Protein AF-0000000071909491 (afdb_homodimer)

Nearest PDB structures (foldseek):
  5bum-assembly1_B  TM=9.572E-01  e=2.271E-05  Equisetum arvense
  4pxv-assembly2_B  TM=9.514E-01  e=1.951E-05  Pteris ryukyuensis
  4pxv-assembly3_C  TM=9.659E-01  e=6.577E-05  Pteris ryukyuensis
  5k2l-assembly1_A  TM=9.509E-01  e=3.497E-04  Volvox carteri f. nagariensis
  4b8v-assembly1_A  TM=7.492E-01  e=2.006E-03  Fulvia fulva

Solvent-accessible surface area (backbone atoms only — not comparable to full-atom values): 10722 Å² total; per-residue (Å²): 136,84,80,77,76,77,78,76,78,77,77,77,77,76,78,76,78,75,72,74,68,73,70,69,66,69,75,76,51,55,78,38,72,78,34,78,44,62,40,52,83,93,59,43,58,58,56,52,19,50,74,70,72,38,50,58,68,58,36,46,69,45,31,42,83,65,55,67,90,69,65,51,53,39,38,50,42,35,81,35,62,44,68,97,135,84,81,76,74,77,78,76,80,78,76,76,77,76,78,75,77,75,73,72,69,74,70,68,68,68,74,74,50,56,78,38,72,78,34,76,43,63,39,52,83,93,59,44,58,60,56,53,19,49,75,70,72,38,50,57,70,58,36,46,70,47,29,41,81,66,55,65,91,69,66,51,54,40,38,50,43,36,80,34,61,44,68,95

pLDDT: mean 83.24, std 18.68, range [44.44, 98.81]

Organism: Sorghum bicolor (NCBI:txid4558)

Secondary structure (DSSP, 8-state):
------------------------------EEEEEEEEPPTT--HHHHHHHTT--HHHHHHHSTT--GGG--TT-EEEEEEEE-/------------------------------EEEEEEEEPPTT--HHHHHHHTT--HHHHHHHSTT--GGG--TT-EEEEEEEE-

Sequence (168 aa):
MANRGTAALVIACLLVAVTLADAAVPPVSPLVCNKVYGVQERETCFAVAQAAGLTLKQFLSFNPNINCQKVFIGQWVCLDAAHAMANRGTAALVIACLLVAVTLADAAVPPVSPLVCNKVYGVQERETCFAVAQAAGLTLKQFLSFNPNINCQKVFIGQWVCLDAAHA

Structure (mmCIF, N/CA/C/O backbone):
data_AF-0000000071909491-model_v1
#
loop_
_entity.id
_entity.type
_entity.pdbx_description
1 polymer 'LysM domain-containing protein'
#
loop_
_atom_site.group_PDB
_atom_site.id
_atom_site.type_symbol
_atom_site.label_atom_id
_atom_site.label_a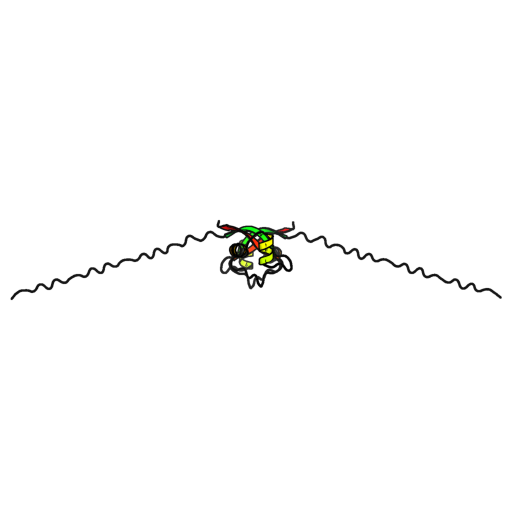lt_id
_atom_site.label_comp_id
_atom_site.label_asym_id
_atom_site.label_entity_id
_atom_site.label_seq_id
_atom_site.pdbx_PDB_ins_code
_atom_site.Cartn_x
_atom_site.Cartn_y
_atom_site.Cartn_z
_atom_site.occupancy
_atom_site.B_iso_or_equiv
_atom_site.auth_seq_id
_atom_site.auth_comp_id
_atom_site.auth_asym_id
_atom_site.auth_atom_id
_atom_site.pdbx_PDB_model_num
ATOM 1 N N . MET A 1 1 ? 19.094 -86.938 -25.016 1 44.66 1 MET A N 1
ATOM 2 C CA . MET A 1 1 ? 19.609 -85.812 -24.234 1 44.66 1 MET A CA 1
ATOM 3 C C . MET A 1 1 ? 19.016 -84.5 -24.719 1 44.66 1 MET A C 1
ATOM 5 O O . MET A 1 1 ? 19.422 -84 -25.781 1 44.66 1 MET A O 1
ATOM 9 N N . ALA A 1 2 ? 17.641 -84.312 -24.516 1 53.59 2 ALA A N 1
ATOM 10 C CA . ALA A 1 2 ? 16.844 -83.125 -24.906 1 53.59 2 ALA A CA 1
ATOM 11 C C . ALA A 1 2 ? 17.375 -81.875 -24.281 1 53.59 2 ALA A C 1
ATOM 13 O O . ALA A 1 2 ? 17.578 -81.75 -23.062 1 53.59 2 ALA A O 1
ATOM 14 N N . ASN A 1 3 ? 18.203 -81.062 -25.031 1 52.53 3 ASN A N 1
ATOM 15 C CA . ASN A 1 3 ? 18.719 -79.75 -24.719 1 52.53 3 ASN A CA 1
ATOM 16 C C . ASN A 1 3 ? 17.609 -78.812 -24.375 1 52.53 3 ASN A C 1
ATOM 18 O O . ASN A 1 3 ? 16.734 -78.5 -25.219 1 52.53 3 ASN A O 1
ATOM 22 N N . ARG A 1 4 ? 16.953 -78.812 -23.141 1 59.5 4 ARG A N 1
ATOM 23 C CA . ARG A 1 4 ? 16.062 -77.812 -22.609 1 59.5 4 ARG A CA 1
ATOM 24 C C . ARG A 1 4 ? 16.672 -76.375 -22.734 1 59.5 4 ARG A C 1
ATOM 26 O O . ARG A 1 4 ? 17.688 -76.125 -22.125 1 59.5 4 ARG A O 1
ATOM 33 N N . GLY A 1 5 ? 16.719 -75.875 -23.969 1 51.84 5 GLY A N 1
ATOM 34 C CA . GLY A 1 5 ? 17.109 -74.438 -24.141 1 51.84 5 GLY A CA 1
ATOM 35 C C . GLY A 1 5 ? 16.391 -73.5 -23.188 1 51.84 5 GLY A C 1
ATOM 36 O O . GLY A 1 5 ? 15.164 -73.625 -23.047 1 51.84 5 GLY A O 1
ATOM 37 N N . THR A 1 6 ? 16.938 -73.188 -22.031 1 59.94 6 THR A N 1
ATOM 38 C CA . THR A 1 6 ? 16.484 -72.188 -21.094 1 59.94 6 THR A CA 1
ATOM 39 C C . THR A 1 6 ? 16.219 -70.875 -21.797 1 59.94 6 THR A C 1
ATOM 41 O O . THR A 1 6 ? 17.141 -70.25 -22.359 1 59.94 6 THR A O 1
ATOM 44 N N . ALA A 1 7 ? 15 -70.625 -22.375 1 60.81 7 ALA A N 1
ATOM 45 C CA . ALA A 1 7 ? 14.578 -69.312 -22.906 1 60.81 7 ALA A CA 1
ATOM 46 C C . ALA A 1 7 ? 14.68 -68.25 -21.828 1 60.81 7 ALA A C 1
ATOM 48 O O . ALA A 1 7 ? 14.125 -68.375 -20.734 1 60.81 7 ALA A O 1
ATOM 49 N N . ALA A 1 8 ? 15.852 -67.688 -21.672 1 61.03 8 ALA A N 1
ATOM 50 C CA . ALA A 1 8 ? 16.031 -66.5 -20.844 1 61.03 8 ALA A CA 1
ATOM 51 C C . ALA A 1 8 ? 15.008 -65.438 -21.203 1 61.03 8 ALA A C 1
ATOM 53 O O . ALA A 1 8 ? 14.945 -64.938 -22.344 1 61.03 8 ALA A O 1
ATOM 54 N N . LEU A 1 9 ? 13.812 -65.438 -20.609 1 58.62 9 LEU A N 1
ATOM 55 C CA . LEU A 1 9 ? 12.844 -64.375 -20.766 1 58.62 9 LEU A CA 1
ATOM 56 C C . LEU A 1 9 ? 13.461 -63 -20.375 1 58.62 9 LEU A C 1
ATOM 58 O O . LEU A 1 9 ? 13.891 -62.844 -19.219 1 58.62 9 LEU A O 1
ATOM 62 N N . VAL A 1 10 ? 14.172 -62.281 -21.281 1 58.28 10 VAL A N 1
ATOM 63 C CA . VAL A 1 10 ? 14.648 -60.906 -21.031 1 58.28 10 VAL A CA 1
ATOM 64 C C . VAL A 1 10 ? 13.477 -60 -20.672 1 58.28 10 VAL A C 1
ATOM 66 O O . VAL A 1 10 ? 12.516 -59.906 -21.438 1 58.28 10 VAL A O 1
ATOM 69 N N . ILE A 1 11 ? 13.156 -59.875 -19.406 1 60.28 11 ILE A N 1
ATOM 70 C CA . ILE A 1 11 ? 12.203 -58.875 -18.938 1 60.28 11 ILE A CA 1
ATOM 71 C C . ILE A 1 11 ? 12.672 -57.5 -19.344 1 60.28 11 ILE A C 1
ATOM 73 O O . ILE A 1 11 ? 13.734 -57.031 -18.906 1 60.28 11 ILE A O 1
ATOM 77 N N . ALA A 1 12 ? 12.344 -56.938 -20.5 1 62.97 12 ALA A N 1
ATOM 78 C CA . ALA A 1 12 ? 12.555 -55.562 -20.875 1 62.97 12 ALA A CA 1
ATOM 79 C C . ALA A 1 12 ? 11.953 -54.594 -19.844 1 62.97 12 ALA A C 1
ATOM 81 O O . ALA A 1 12 ? 10.742 -54.562 -19.656 1 62.97 12 ALA A O 1
ATOM 82 N N . CYS A 1 13 ? 12.688 -54.312 -18.797 1 60.12 13 CYS A N 1
ATOM 83 C CA . CYS A 1 13 ? 12.281 -53.219 -17.891 1 60.12 13 CYS A CA 1
ATOM 84 C C . CYS A 1 13 ? 11.945 -51.969 -18.672 1 60.12 13 CYS A C 1
ATOM 86 O O . CYS A 1 13 ? 12.82 -51.375 -19.328 1 60.12 13 CYS A O 1
ATOM 88 N N . LEU A 1 14 ? 10.742 -51.812 -19.219 1 57.19 14 LEU A N 1
ATOM 89 C CA . LEU A 1 14 ? 10.289 -50.562 -19.781 1 57.19 14 LEU A CA 1
ATOM 90 C C . LEU A 1 14 ? 10.461 -49.406 -18.781 1 57.19 14 LEU A C 1
ATOM 92 O O . LEU A 1 14 ? 9.789 -49.406 -17.734 1 57.19 14 LEU A O 1
ATOM 96 N N . LEU A 1 15 ? 11.641 -48.812 -18.562 1 56.84 15 LEU A N 1
ATOM 97 C CA . LEU A 1 15 ? 11.852 -47.562 -17.828 1 56.84 15 LEU A CA 1
ATOM 98 C C . LEU A 1 15 ? 10.883 -46.469 -18.281 1 56.84 15 LEU A C 1
ATOM 100 O O . LEU A 1 15 ? 10.961 -46 -19.406 1 56.84 15 LEU A O 1
ATOM 104 N N . VAL A 1 16 ? 9.609 -46.469 -17.844 1 57.91 16 VAL A N 1
ATOM 105 C CA . VAL A 1 16 ? 8.695 -45.344 -18.047 1 57.91 16 VAL A CA 1
ATOM 106 C C . VAL A 1 16 ? 9.32 -44.062 -17.5 1 57.91 16 VAL A C 1
ATOM 108 O O . VAL A 1 16 ? 9.625 -43.969 -16.297 1 57.91 16 VAL A O 1
ATOM 111 N N . ALA A 1 17 ? 10.109 -43.281 -18.188 1 57.31 17 ALA A N 1
ATOM 112 C CA . ALA A 1 17 ? 10.484 -41.906 -17.844 1 57.31 17 ALA A CA 1
ATOM 113 C C . ALA A 1 17 ? 9.258 -41.062 -17.516 1 57.31 17 ALA A C 1
ATOM 115 O O . ALA A 1 17 ? 8.445 -40.781 -18.406 1 57.31 17 ALA A O 1
ATOM 116 N N . VAL A 1 18 ? 8.695 -41.156 -16.359 1 56.94 18 VAL A N 1
ATOM 117 C CA . VAL A 1 18 ? 7.727 -40.156 -15.898 1 56.94 18 VAL A CA 1
ATOM 118 C C . VAL A 1 18 ? 8.305 -38.75 -16.047 1 56.94 18 VAL A C 1
ATOM 120 O O . VAL A 1 18 ? 9.273 -38.406 -15.375 1 56.94 18 VAL A O 1
ATOM 123 N N . THR A 1 19 ? 8.43 -38.188 -17.219 1 54.47 19 THR A N 1
ATOM 124 C CA . THR A 1 19 ? 8.648 -36.75 -17.312 1 54.47 19 THR A CA 1
ATOM 125 C C . THR A 1 19 ? 7.68 -36 -16.406 1 54.47 19 THR A C 1
ATOM 127 O O . THR A 1 19 ? 6.465 -36.094 -16.578 1 54.47 19 THR A O 1
ATOM 130 N N . LEU A 1 20 ? 7.914 -36.031 -15.148 1 53.12 20 LEU A N 1
ATOM 131 C CA . LEU A 1 20 ? 7.219 -35.031 -14.352 1 53.12 20 LEU A CA 1
ATOM 132 C C . LEU A 1 20 ? 7.223 -33.688 -15.07 1 53.12 20 LEU A C 1
ATOM 134 O O . LEU A 1 20 ? 8.273 -33.031 -15.195 1 53.12 20 LEU A O 1
ATOM 138 N N . ALA A 1 21 ? 6.512 -33.531 -16.141 1 52.88 21 ALA A N 1
ATOM 139 C CA . ALA A 1 21 ? 6.281 -32.156 -16.594 1 52.88 21 ALA A CA 1
ATOM 140 C C . ALA A 1 21 ? 6.027 -31.219 -15.406 1 52.88 21 ALA A C 1
ATOM 142 O O . ALA A 1 21 ? 5.086 -31.438 -14.633 1 52.88 21 ALA A O 1
ATOM 143 N N . ASP A 1 22 ? 7.031 -30.75 -14.797 1 55.38 22 ASP A N 1
ATOM 144 C CA . ASP A 1 22 ? 6.781 -29.609 -13.922 1 55.38 22 ASP A CA 1
ATOM 145 C C . ASP A 1 22 ? 5.781 -28.641 -14.547 1 55.38 22 ASP A C 1
ATOM 147 O O . ASP A 1 22 ? 6.066 -28.031 -15.578 1 55.38 22 ASP A O 1
ATOM 151 N N . ALA A 1 23 ? 4.555 -29 -14.633 1 56.38 23 ALA A N 1
ATOM 152 C CA . ALA A 1 23 ? 3.555 -28.016 -15 1 56.38 23 ALA A CA 1
ATOM 153 C C . ALA A 1 23 ? 3.922 -26.641 -14.445 1 56.38 23 ALA A C 1
ATOM 155 O O . ALA A 1 23 ? 3.873 -26.406 -13.234 1 56.38 23 ALA A O 1
ATOM 156 N N . ALA A 1 24 ? 4.824 -25.984 -15.094 1 56.41 24 ALA A N 1
ATOM 157 C CA . ALA A 1 24 ? 5.102 -24.594 -14.742 1 56.41 24 ALA A CA 1
ATOM 158 C C . ALA A 1 24 ? 3.814 -23.828 -14.43 1 56.41 24 ALA A C 1
ATOM 160 O O . ALA A 1 24 ? 2.922 -23.734 -15.273 1 56.41 24 ALA A O 1
ATOM 161 N N . VAL A 1 25 ? 3.285 -24.078 -13.188 1 58.88 25 VAL A N 1
ATOM 162 C CA . VAL A 1 25 ? 2.203 -23.156 -12.844 1 58.88 25 VAL A CA 1
ATOM 163 C C . VAL A 1 25 ? 2.42 -21.812 -13.547 1 58.88 25 VAL A C 1
ATOM 165 O O . VAL A 1 25 ? 3.514 -21.25 -13.492 1 58.88 25 VAL A O 1
ATOM 168 N N . PRO A 1 26 ? 1.637 -21.672 -14.602 1 58.5 26 PRO A N 1
ATOM 169 C CA . PRO A 1 26 ? 1.806 -20.375 -15.25 1 58.5 26 PRO A CA 1
ATOM 170 C C . PRO A 1 26 ? 2.064 -19.25 -14.25 1 58.5 26 PRO A C 1
ATOM 172 O O . PRO A 1 26 ? 1.51 -19.25 -13.148 1 58.5 26 PRO A O 1
ATOM 175 N N . PRO A 1 27 ? 3.234 -18.656 -14.336 1 59.78 27 PRO A N 1
ATOM 176 C CA . PRO A 1 27 ? 3.521 -17.562 -13.414 1 59.78 27 PRO A CA 1
ATOM 177 C C . PRO A 1 27 ? 2.295 -16.688 -13.125 1 59.78 27 PRO A C 1
ATOM 179 O O . PRO A 1 27 ? 1.563 -16.328 -14.047 1 59.78 27 PRO A O 1
ATOM 182 N N . VAL A 1 28 ? 1.688 -17.062 -11.984 1 68.06 28 VAL A N 1
ATOM 183 C CA . VAL A 1 28 ? 0.562 -16.219 -11.617 1 68.06 28 VAL A CA 1
ATOM 184 C C . VAL A 1 28 ? 0.882 -14.758 -11.945 1 68.06 28 VAL A C 1
ATOM 186 O O . VAL A 1 28 ? 2.008 -14.305 -11.742 1 68.06 28 VAL A O 1
ATOM 189 N N . SER A 1 29 ? 0.203 -14.234 -12.922 1 80.44 29 SER A N 1
ATOM 190 C CA . SER A 1 29 ? 0.344 -12.836 -13.297 1 80.44 29 SER A CA 1
ATOM 191 C C . SER A 1 29 ? 0.324 -11.93 -12.062 1 80.44 29 SER A C 1
ATOM 193 O O . SER A 1 29 ? -0.446 -12.164 -11.133 1 80.44 29 SER A O 1
ATOM 195 N N . PRO A 1 30 ? 1.266 -11.109 -11.969 1 86.69 30 PRO A N 1
ATOM 196 C CA . PRO A 1 30 ? 1.31 -10.242 -10.789 1 86.69 30 PRO A CA 1
ATOM 197 C C . PRO A 1 30 ? 0.059 -9.383 -10.641 1 86.69 30 PRO A C 1
ATOM 199 O O . PRO A 1 30 ? -0.554 -9 -11.641 1 86.69 30 PRO A O 1
ATOM 202 N N . LEU A 1 31 ? -0.391 -9.266 -9.477 1 93.75 31 LEU A N 1
ATOM 203 C CA . LEU A 1 31 ? -1.502 -8.375 -9.148 1 93.75 31 LEU A CA 1
ATOM 204 C C . LEU A 1 31 ? -1.111 -6.918 -9.352 1 93.75 31 LEU A C 1
ATOM 206 O O . LEU A 1 31 ? -0.04 -6.492 -8.914 1 93.75 31 LEU A O 1
ATOM 210 N N . VAL A 1 32 ? -1.913 -6.168 -10.164 1 95.06 32 VAL A N 1
ATOM 211 C CA . VAL A 1 32 ? -1.711 -4.742 -10.398 1 95.06 32 VAL A CA 1
ATOM 212 C C . VAL A 1 32 ? -2.799 -3.945 -9.68 1 95.06 32 VAL A C 1
ATOM 214 O O . VAL A 1 32 ? -3.986 -4.258 -9.797 1 95.06 32 VAL A O 1
ATOM 217 N N . CYS A 1 33 ? -2.398 -2.979 -8.953 1 97.94 33 CYS A N 1
ATOM 218 C CA . CYS A 1 33 ? -3.348 -2.141 -8.234 1 97.94 33 CYS A CA 1
ATOM 219 C C . CYS A 1 33 ? -3.754 -0.932 -9.062 1 97.94 33 CYS A C 1
ATOM 221 O O . CYS A 1 33 ? -2.918 -0.084 -9.383 1 97.94 33 CYS A O 1
ATOM 223 N N . ASN A 1 34 ? -5.051 -0.746 -9.336 1 97 34 ASN A N 1
ATOM 224 C CA . ASN A 1 34 ? -5.582 0.323 -10.172 1 97 34 ASN A CA 1
ATOM 225 C C . ASN A 1 34 ? -6.047 1.513 -9.336 1 97 34 ASN A C 1
ATOM 227 O O . ASN A 1 34 ? -6.203 2.619 -9.859 1 97 34 ASN A O 1
ATOM 231 N N . LYS A 1 35 ? -6.414 1.277 -8.148 1 97.62 35 LYS A N 1
ATOM 232 C CA . LYS A 1 35 ? -6.859 2.324 -7.234 1 97.62 35 LYS A CA 1
ATOM 233 C C . LYS A 1 35 ? -6.254 2.137 -5.848 1 97.62 35 LYS A C 1
ATOM 235 O O . LYS A 1 35 ? -6.527 1.14 -5.172 1 97.62 35 LYS A O 1
ATOM 240 N N . VAL A 1 36 ? -5.477 3.094 -5.434 1 98.06 36 VAL A N 1
ATOM 241 C CA . VAL A 1 36 ? -4.766 3.016 -4.16 1 98.06 36 VAL A CA 1
ATOM 242 C C . VAL A 1 36 ? -5.387 3.986 -3.16 1 98.06 36 VAL A C 1
ATOM 244 O O . VAL A 1 36 ? -5.941 5.016 -3.549 1 98.06 36 VAL A O 1
ATOM 247 N N . TYR A 1 37 ? -5.387 3.633 -1.922 1 97.5 37 TYR A N 1
ATOM 248 C CA . TYR A 1 37 ? -5.973 4.418 -0.841 1 97.5 37 TYR A CA 1
ATOM 249 C C . TYR A 1 37 ? -5.09 4.379 0.401 1 97.5 37 TYR A C 1
ATOM 251 O O . TYR A 1 37 ? -4.555 3.328 0.757 1 97.5 37 TYR A O 1
ATOM 259 N N . GLY A 1 38 ? -4.844 5.574 0.947 1 97.19 38 GLY A N 1
ATOM 260 C CA . GLY A 1 38 ? -4.172 5.641 2.234 1 97.19 38 GLY A CA 1
ATOM 261 C C . GLY A 1 38 ? -5.129 5.59 3.412 1 97.19 38 GLY A C 1
ATOM 262 O O . GLY A 1 38 ? -5.988 6.461 3.555 1 97.19 38 GLY A O 1
ATOM 263 N N . VAL A 1 39 ? -4.977 4.578 4.254 1 97.38 39 VAL A N 1
ATOM 264 C CA . VAL A 1 39 ? -5.852 4.387 5.406 1 97.38 39 VAL A CA 1
ATOM 265 C C . VAL A 1 39 ? -5.805 5.621 6.305 1 97.38 39 VAL A C 1
ATOM 267 O O . VAL A 1 39 ? -4.73 6.176 6.551 1 97.38 39 VAL A O 1
ATOM 270 N N . GLN A 1 40 ? -7.02 6.047 6.75 1 94.44 40 GLN A N 1
ATOM 271 C CA . GLN A 1 40 ? -7.125 7.211 7.621 1 94.44 40 GLN A CA 1
ATOM 272 C C . GLN A 1 40 ? -7.246 6.793 9.086 1 94.44 40 GLN A C 1
ATOM 274 O O . GLN A 1 40 ? -7.336 5.602 9.391 1 94.44 40 GLN A O 1
ATOM 279 N N . GLU A 1 41 ? -7.16 7.773 9.906 1 93.19 41 GLU A N 1
ATOM 280 C CA . GLU A 1 41 ? -7.207 7.535 11.344 1 93.19 41 GLU A CA 1
ATOM 281 C C . GLU A 1 41 ? -8.461 6.758 11.734 1 93.19 41 GLU A C 1
ATOM 283 O O . GLU A 1 41 ? -9.555 7.059 11.266 1 93.19 41 GLU A O 1
ATOM 288 N N . ARG A 1 42 ? -8.258 5.602 12.484 1 93.06 42 ARG A N 1
ATOM 289 C CA . ARG A 1 42 ? -9.32 4.84 13.133 1 93.06 42 ARG A CA 1
ATOM 290 C C . ARG A 1 42 ? -10.102 4.008 12.125 1 93.06 42 ARG A C 1
ATOM 292 O O . ARG A 1 42 ? -11.211 3.557 12.406 1 93.06 42 ARG A O 1
ATOM 299 N N . GLU A 1 43 ? -9.664 3.953 10.93 1 96.25 43 GLU A N 1
ATOM 300 C CA . GLU A 1 43 ? -10.344 3.104 9.961 1 96.25 43 GLU A CA 1
ATOM 301 C C . GLU A 1 43 ? -9.922 1.645 10.117 1 96.25 43 GLU A C 1
ATOM 303 O O . GLU A 1 43 ? -8.758 1.356 10.398 1 96.25 43 GLU A O 1
ATOM 308 N N . THR A 1 44 ? -10.898 0.778 9.914 1 97.81 44 THR A N 1
ATOM 309 C CA . THR A 1 44 ? -10.633 -0.655 9.852 1 97.81 44 THR A CA 1
ATOM 310 C C . THR A 1 44 ? -10.648 -1.149 8.414 1 97.81 44 THR A C 1
ATOM 312 O O . THR A 1 44 ? -11.164 -0.467 7.523 1 97.81 44 THR A O 1
ATOM 315 N N . CYS A 1 45 ? -10.102 -2.387 8.289 1 98.25 45 CYS A N 1
ATOM 316 C CA . CYS A 1 45 ? -10.164 -2.982 6.961 1 98.25 45 CYS A CA 1
ATOM 317 C C . CYS A 1 45 ? -11.609 -3.092 6.484 1 98.25 45 CYS A C 1
ATOM 319 O O . CYS A 1 45 ? -11.906 -2.824 5.316 1 98.25 45 CYS A O 1
ATOM 321 N N . PHE A 1 46 ? -12.508 -3.471 7.355 1 98.12 46 PHE A N 1
ATOM 322 C CA . PHE A 1 46 ? -13.914 -3.615 7.008 1 98.12 46 PHE A CA 1
ATOM 323 C C . PHE A 1 46 ? -14.508 -2.275 6.602 1 98.12 46 PHE A C 1
ATOM 325 O O . PHE A 1 46 ? -15.211 -2.18 5.59 1 98.12 46 PHE A O 1
ATOM 332 N N . ALA A 1 47 ? -14.234 -1.247 7.359 1 98.12 47 ALA A N 1
ATOM 333 C CA . ALA A 1 47 ? -14.766 0.081 7.059 1 98.12 47 ALA A CA 1
ATOM 334 C C . ALA A 1 47 ? -14.266 0.582 5.707 1 98.12 47 ALA A C 1
ATOM 336 O O . ALA A 1 47 ? -15.031 1.144 4.922 1 98.12 47 ALA A O 1
ATOM 337 N N . VAL A 1 48 ? -12.961 0.407 5.453 1 98.5 48 VAL A N 1
ATOM 338 C CA . VAL A 1 48 ? -12.367 0.837 4.191 1 98.5 48 VAL A CA 1
ATOM 339 C C . VAL A 1 48 ? -13 0.078 3.031 1 98.5 48 VAL A C 1
ATOM 341 O O . VAL A 1 48 ? -13.383 0.679 2.023 1 98.5 48 VAL A O 1
ATOM 344 N N . ALA A 1 49 ? -13.094 -1.259 3.201 1 98.69 49 ALA A N 1
ATOM 345 C CA . ALA A 1 49 ? -13.719 -2.086 2.172 1 98.69 49 ALA A CA 1
ATOM 346 C C . ALA A 1 49 ? -15.141 -1.618 1.888 1 98.69 49 ALA A C 1
ATOM 348 O O . ALA A 1 49 ? -15.516 -1.422 0.729 1 98.69 49 ALA A O 1
ATOM 349 N N . GLN A 1 50 ? -15.914 -1.419 2.887 1 98.06 50 GLN A N 1
ATOM 350 C CA . GLN A 1 50 ? -17.312 -1.007 2.762 1 98.06 50 GLN A CA 1
ATOM 351 C C . GLN A 1 50 ? -17.422 0.346 2.066 1 98.06 50 GLN A C 1
ATOM 353 O O . GLN A 1 50 ? -18.25 0.521 1.169 1 98.06 50 GLN A O 1
ATOM 358 N N . ALA A 1 51 ? -16.594 1.242 2.48 1 97.94 51 ALA A N 1
ATOM 359 C CA . ALA A 1 51 ? -16.609 2.58 1.894 1 97.94 51 ALA A CA 1
ATOM 360 C C . ALA A 1 51 ? -16.312 2.525 0.398 1 97.94 51 ALA A C 1
ATOM 362 O O . ALA A 1 51 ? -16.797 3.361 -0.369 1 97.94 51 ALA A O 1
ATOM 363 N N . ALA A 1 52 ? -15.539 1.574 -0.025 1 98.31 52 ALA A N 1
ATOM 364 C CA . ALA A 1 52 ? -15.141 1.438 -1.425 1 98.31 52 ALA A CA 1
ATOM 365 C C . ALA A 1 52 ? -16.141 0.569 -2.191 1 98.31 52 ALA A C 1
ATOM 367 O O . ALA A 1 52 ? -15.945 0.303 -3.381 1 98.31 52 ALA A O 1
ATOM 368 N N . GLY A 1 53 ? -17.156 0.055 -1.44 1 98.38 53 GLY A N 1
ATOM 369 C CA . GLY A 1 53 ? -18.156 -0.802 -2.064 1 98.38 53 GLY A CA 1
ATOM 370 C C . GLY A 1 53 ? -17.656 -2.223 -2.283 1 98.38 53 GLY A C 1
ATOM 371 O O . GLY A 1 53 ? -18.156 -2.926 -3.166 1 98.38 53 GLY A O 1
ATOM 372 N N . LEU A 1 54 ? -16.703 -2.598 -1.604 1 98.56 54 LEU A N 1
ATOM 373 C CA . LEU A 1 54 ? -16.125 -3.934 -1.691 1 98.56 54 LEU A CA 1
ATOM 374 C C . LEU A 1 54 ? -16.578 -4.801 -0.521 1 98.56 54 LEU A C 1
ATOM 376 O O . LEU A 1 54 ? -16.844 -4.285 0.567 1 98.56 54 LEU A O 1
ATOM 380 N N . THR A 1 55 ? -16.594 -6.121 -0.751 1 98.38 55 THR A N 1
ATOM 381 C CA . THR A 1 55 ? -16.641 -7.043 0.379 1 98.38 55 THR A CA 1
ATOM 382 C C . THR A 1 55 ? -15.266 -7.168 1.03 1 98.38 55 THR A C 1
ATOM 384 O O . THR A 1 55 ? -14.25 -6.852 0.41 1 98.38 55 THR A O 1
ATOM 387 N N . LEU A 1 56 ? -15.297 -7.617 2.301 1 97.94 56 LEU A N 1
ATOM 388 C CA . LEU A 1 56 ? -14.023 -7.824 2.977 1 97.94 56 LEU A CA 1
ATOM 389 C C . LEU A 1 56 ? -13.18 -8.852 2.236 1 97.94 56 LEU A C 1
ATOM 391 O O . LEU A 1 56 ? -11.961 -8.703 2.129 1 97.94 56 LEU A O 1
ATOM 395 N N . LYS A 1 57 ? -13.852 -9.891 1.721 1 97.69 57 LYS A N 1
ATOM 396 C CA . LYS A 1 57 ? -13.141 -10.922 0.971 1 97.69 57 LYS A CA 1
ATOM 397 C C . LYS A 1 57 ? -12.469 -10.344 -0.268 1 97.69 57 LYS A C 1
ATOM 399 O O . LYS A 1 57 ? -11.305 -10.648 -0.55 1 97.69 57 LYS A O 1
ATOM 404 N N . GLN A 1 58 ? -13.141 -9.555 -1.039 1 97.56 58 GLN A N 1
ATOM 405 C CA . GLN A 1 58 ? -12.57 -8.891 -2.209 1 97.56 58 GLN A CA 1
ATOM 406 C C . GLN A 1 58 ? -11.391 -8.008 -1.82 1 97.56 58 GLN A C 1
ATOM 408 O O . GLN A 1 58 ? -10.336 -8.047 -2.461 1 97.56 58 GLN A O 1
ATOM 413 N N . PHE A 1 59 ? -11.617 -7.203 -0.792 1 98.62 59 PHE A N 1
ATOM 414 C CA . PHE A 1 59 ? -10.57 -6.312 -0.309 1 98.62 59 PHE A CA 1
ATOM 415 C C . PHE A 1 59 ? -9.312 -7.098 0.038 1 98.62 59 PHE A C 1
ATOM 417 O O . PHE A 1 59 ? -8.203 -6.707 -0.341 1 98.62 59 PHE A O 1
ATOM 424 N N . LEU A 1 60 ? -9.406 -8.25 0.764 1 98.19 60 LEU A N 1
ATOM 425 C CA . LEU A 1 60 ? -8.266 -9.062 1.187 1 98.19 60 LEU A CA 1
ATOM 426 C C . LEU A 1 60 ? -7.57 -9.688 -0.016 1 98.19 60 LEU A C 1
ATOM 428 O O . LEU A 1 60 ? -6.352 -9.867 -0.006 1 98.19 60 LEU A O 1
ATOM 432 N N . SER A 1 61 ? -8.312 -9.953 -1.096 1 96.94 61 SER A N 1
ATOM 433 C CA . SER A 1 61 ? -7.703 -10.5 -2.301 1 96.94 61 SER A CA 1
ATOM 434 C C . SER A 1 61 ? -6.844 -9.461 -3.012 1 96.94 61 SER A C 1
ATOM 436 O O . SER A 1 61 ? -5.859 -9.805 -3.668 1 96.94 61 SER A O 1
ATOM 438 N N . PHE A 1 62 ? -7.191 -8.172 -2.9 1 97.75 62 PHE A N 1
ATOM 439 C CA . PHE A 1 62 ? -6.422 -7.078 -3.486 1 97.75 62 PHE A CA 1
ATOM 440 C C . PHE A 1 62 ? -5.195 -6.762 -2.639 1 97.75 62 PHE A C 1
ATOM 442 O O . PHE A 1 62 ? -4.273 -6.09 -3.1 1 97.75 62 PHE A O 1
ATOM 449 N N . ASN A 1 63 ? -5.207 -7.188 -1.44 1 98.38 63 ASN A N 1
ATOM 450 C CA . ASN A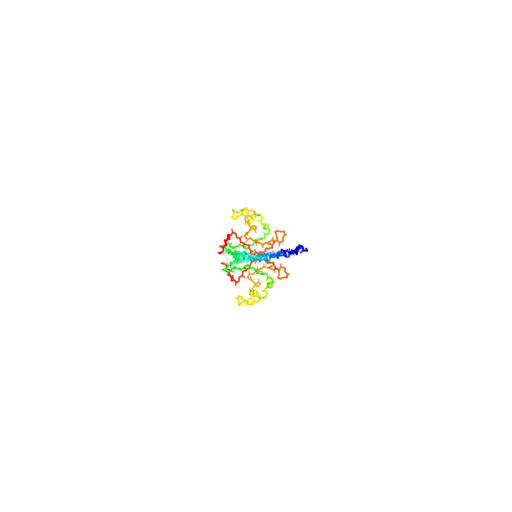 1 63 ? -4.172 -6.867 -0.463 1 98.38 63 ASN A CA 1
ATOM 451 C C . ASN A 1 63 ? -3.615 -8.125 0.193 1 98.38 63 ASN A C 1
ATOM 453 O O . ASN A 1 63 ? -3.814 -8.352 1.389 1 98.38 63 ASN A O 1
ATOM 457 N N . PRO A 1 64 ? -2.82 -8.883 -0.555 1 95.69 64 PRO A N 1
ATOM 458 C CA . PRO A 1 64 ? -2.344 -10.164 -0.018 1 95.69 64 PRO A CA 1
ATOM 459 C C . PRO A 1 64 ? -1.448 -9.984 1.207 1 95.69 64 PRO A C 1
ATOM 461 O O . PRO A 1 64 ? -0.623 -9.07 1.248 1 95.69 64 PRO A O 1
ATOM 464 N N . ASN A 1 65 ? -1.725 -10.805 2.24 1 95.88 65 ASN A N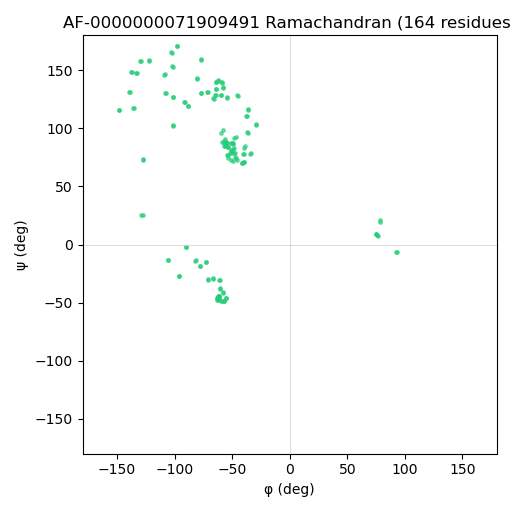 1
ATOM 465 C CA . ASN A 1 65 ? -0.909 -10.938 3.443 1 95.88 65 ASN A CA 1
ATOM 466 C C . ASN A 1 65 ? -1.086 -9.734 4.371 1 95.88 65 ASN A C 1
ATOM 468 O O . ASN A 1 65 ? -0.342 -9.586 5.34 1 95.88 65 ASN A O 1
ATOM 472 N N . ILE A 1 66 ? -2.086 -8.836 4.043 1 97.62 66 ILE A N 1
ATOM 473 C CA . ILE A 1 66 ? -2.352 -7.707 4.93 1 97.62 66 ILE A CA 1
ATOM 474 C C . ILE A 1 66 ? -2.795 -8.219 6.301 1 97.62 66 ILE A C 1
ATOM 476 O O . ILE A 1 66 ? -3.523 -9.211 6.391 1 97.62 66 ILE A O 1
ATOM 480 N N . ASN A 1 67 ? -2.32 -7.527 7.371 1 96.81 67 ASN A N 1
ATOM 481 C CA . ASN A 1 67 ? -2.799 -7.777 8.727 1 96.81 67 ASN A CA 1
ATOM 482 C C . ASN A 1 67 ? -3.799 -6.715 9.172 1 96.81 67 ASN A C 1
ATOM 484 O O . ASN A 1 67 ? -3.404 -5.633 9.617 1 96.81 67 ASN A O 1
ATOM 488 N N . CYS A 1 68 ? -5.059 -7.023 9.156 1 97.62 68 CYS A N 1
ATOM 489 C CA . CYS A 1 68 ? -6.117 -6.051 9.398 1 97.62 68 CYS A CA 1
ATOM 490 C C . CYS A 1 68 ? -6.18 -5.66 10.867 1 97.62 68 CYS A C 1
ATOM 492 O O . CYS A 1 68 ? -6.789 -4.652 11.227 1 97.62 68 CYS A O 1
ATOM 494 N N . GLN A 1 69 ? -5.551 -6.398 11.719 1 95.75 69 GLN A N 1
ATOM 495 C CA . GLN A 1 69 ? -5.531 -6.07 13.141 1 95.75 69 GLN A CA 1
ATOM 496 C C . GLN A 1 69 ? -4.461 -5.023 13.445 1 95.75 69 GLN A C 1
ATOM 498 O O . GLN A 1 69 ? -4.445 -4.445 14.531 1 95.75 69 GLN A O 1
ATOM 503 N N . LYS A 1 70 ? -3.6 -4.855 12.469 1 94.88 70 LYS A N 1
ATOM 504 C CA . LYS A 1 70 ? -2.48 -3.949 12.703 1 94.88 70 LYS A CA 1
ATOM 505 C C . LYS A 1 70 ? -2.373 -2.904 11.594 1 94.88 70 LYS A C 1
ATOM 507 O O . LYS A 1 70 ? -1.27 -2.49 11.234 1 94.88 70 LYS A O 1
ATOM 512 N N . VAL A 1 71 ? -3.545 -2.631 10.938 1 96.75 71 VAL A N 1
ATOM 513 C CA . VAL A 1 71 ? -3.516 -1.583 9.93 1 96.75 71 VAL A CA 1
ATOM 514 C C . VAL A 1 71 ? -3.188 -0.241 10.578 1 96.75 71 VAL A C 1
ATOM 516 O O . VAL A 1 71 ? -3.629 0.037 11.695 1 96.75 71 VAL A O 1
ATOM 519 N N . PHE A 1 72 ? -2.365 0.583 9.945 1 95.12 72 PHE A N 1
ATOM 520 C CA . PHE A 1 72 ? -1.908 1.839 10.531 1 95.12 72 PHE A CA 1
ATOM 521 C C . PHE A 1 72 ? -2.283 3.018 9.641 1 95.12 72 PHE A C 1
ATOM 523 O O . PHE A 1 72 ? -2.557 2.842 8.453 1 95.12 72 PHE A O 1
ATOM 530 N N . ILE A 1 73 ? -2.338 4.211 10.258 1 94.62 73 ILE A N 1
ATOM 531 C CA . ILE A 1 73 ? -2.645 5.445 9.547 1 94.62 73 ILE A CA 1
ATOM 532 C C . ILE A 1 73 ? -1.604 5.684 8.453 1 94.62 73 ILE A C 1
ATOM 534 O O . ILE A 1 73 ? -0.4 5.582 8.703 1 94.62 73 ILE A O 1
ATOM 538 N N . GLY A 1 74 ? -2.084 5.93 7.234 1 96.19 74 GLY A N 1
ATOM 539 C CA . GLY A 1 74 ? -1.182 6.211 6.129 1 96.19 74 GLY A CA 1
ATOM 540 C C . GLY A 1 74 ? -0.797 4.973 5.34 1 96.19 74 GLY A C 1
ATOM 541 O O . GLY A 1 74 ? -0.136 5.066 4.305 1 96.19 74 GLY A O 1
ATOM 542 N N . GLN A 1 75 ? -1.2 3.771 5.812 1 97.62 75 GLN A N 1
ATOM 543 C CA . GLN A 1 75 ? -0.913 2.547 5.074 1 97.62 75 GLN A CA 1
ATOM 544 C C . GLN A 1 75 ? -1.624 2.539 3.725 1 97.62 75 GLN A C 1
ATOM 546 O O . GLN A 1 75 ? -2.836 2.756 3.654 1 97.62 75 GLN A O 1
ATOM 551 N N . TRP A 1 76 ? -0.841 2.275 2.662 1 98.25 76 TRP A N 1
ATOM 552 C CA . TRP A 1 76 ? -1.438 2.15 1.337 1 98.25 76 TRP A CA 1
ATOM 553 C C . TRP A 1 76 ? -2.125 0.8 1.173 1 98.25 76 TRP A C 1
ATOM 555 O O . TRP A 1 76 ? -1.572 -0.235 1.551 1 98.25 76 TRP A O 1
ATOM 565 N N . VAL A 1 77 ? -3.369 0.844 0.697 1 98.62 77 VAL A N 1
ATOM 566 C CA . VAL A 1 77 ? -4.121 -0.363 0.364 1 98.62 77 VAL A CA 1
ATOM 567 C C . VAL A 1 77 ? -4.711 -0.234 -1.039 1 98.62 77 VAL A C 1
ATOM 569 O O . VAL A 1 77 ? -4.781 0.867 -1.59 1 98.62 77 VAL A O 1
ATOM 572 N N . CYS A 1 78 ? -5 -1.363 -1.616 1 98.81 78 CYS A N 1
ATOM 573 C CA . CYS A 1 78 ? -5.527 -1.43 -2.973 1 98.81 78 CYS A CA 1
ATOM 574 C C . CYS A 1 78 ? -7.035 -1.658 -2.959 1 98.81 78 CYS A C 1
ATOM 576 O O . CYS A 1 78 ? -7.523 -2.557 -2.273 1 98.81 78 CYS A O 1
ATOM 578 N N . LEU A 1 79 ? -7.832 -0.774 -3.684 1 98.62 79 LEU A N 1
ATOM 579 C CA . LEU A 1 79 ? -9.289 -0.854 -3.695 1 98.62 79 LEU A CA 1
ATOM 580 C C . LEU A 1 79 ? -9.797 -1.426 -5.016 1 98.62 79 LEU A C 1
ATOM 582 O O . LEU A 1 79 ? -10.969 -1.772 -5.137 1 98.62 79 LEU A O 1
ATOM 586 N N . ASP A 1 80 ? -8.914 -1.476 -5.965 1 98 80 ASP A N 1
ATOM 587 C CA . ASP A 1 80 ? -9.18 -2.086 -7.262 1 98 80 ASP A CA 1
ATOM 588 C C . ASP A 1 80 ? -7.918 -2.705 -7.848 1 98 80 ASP A C 1
ATOM 590 O O . ASP A 1 80 ? -6.941 -2.002 -8.117 1 98 80 ASP A O 1
ATOM 594 N N . ALA A 1 81 ? -7.996 -4.051 -7.988 1 97.25 81 ALA A N 1
ATOM 595 C CA . ALA A 1 81 ? -6.824 -4.75 -8.508 1 97.25 81 ALA A CA 1
ATOM 596 C C . ALA A 1 81 ? -7.211 -5.734 -9.602 1 97.25 81 ALA A C 1
ATOM 598 O O . ALA A 1 81 ? -8.352 -6.203 -9.648 1 97.25 81 ALA A O 1
ATOM 599 N 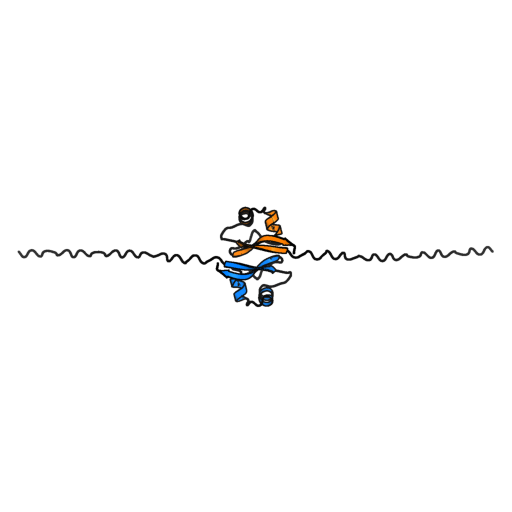N . ALA A 1 82 ? -6.281 -5.859 -10.508 1 93.12 82 ALA A N 1
ATOM 600 C CA . ALA A 1 82 ? -6.414 -6.848 -11.57 1 93.12 82 ALA A CA 1
ATOM 601 C C . ALA A 1 82 ? -5.098 -7.582 -11.805 1 93.12 82 ALA A C 1
ATOM 603 O O . ALA A 1 82 ? -4.023 -7.059 -11.484 1 93.12 82 ALA A O 1
ATOM 604 N N . HIS A 1 83 ? -5.227 -8.812 -12.188 1 89.12 83 HIS A N 1
ATOM 605 C CA . HIS A 1 83 ? -4.016 -9.516 -12.609 1 89.12 83 HIS A CA 1
ATOM 606 C C . HIS A 1 83 ? -3.521 -9 -13.953 1 89.12 83 HIS A C 1
ATOM 608 O O . HIS A 1 83 ? -4.324 -8.734 -14.852 1 89.12 83 HIS A O 1
ATOM 614 N N . ALA A 1 84 ? -2.256 -8.719 -13.992 1 79.31 84 ALA A N 1
ATOM 615 C CA . ALA A 1 84 ? -1.665 -8.219 -15.234 1 79.31 84 ALA A CA 1
ATOM 616 C C . ALA A 1 84 ? -1.731 -9.273 -16.344 1 79.31 84 ALA A C 1
ATOM 618 O O . ALA A 1 84 ? -1.73 -10.477 -16.062 1 79.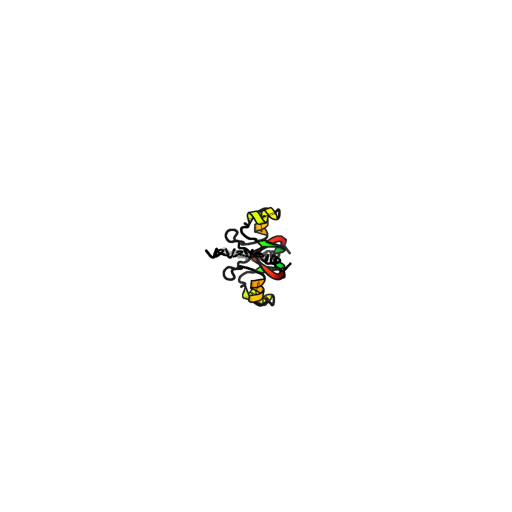31 84 ALA A O 1
ATOM 619 N N . MET B 1 1 ? -10.172 73.375 55.312 1 44.44 1 MET B N 1
ATOM 620 C CA . MET B 1 1 ? -10.492 71.938 55.156 1 44.44 1 MET B CA 1
ATOM 621 C C . MET B 1 1 ? -10.43 71.562 53.688 1 44.44 1 MET B C 1
ATOM 623 O O . MET B 1 1 ? -11.281 71.938 52.906 1 44.44 1 MET B O 1
ATOM 627 N N . ALA B 1 2 ? -9.172 71.438 53.094 1 53.34 2 ALA B N 1
ATOM 628 C CA . ALA B 1 2 ? -8.836 71.062 51.719 1 53.34 2 ALA B CA 1
ATOM 629 C C . ALA B 1 2 ? -9.367 69.688 51.375 1 53.34 2 ALA B C 1
ATOM 631 O O . ALA B 1 2 ? -9.102 68.75 52.094 1 53.34 2 ALA B O 1
ATOM 632 N N . ASN B 1 3 ? -10.539 69.625 50.75 1 53.44 3 ASN B N 1
ATOM 633 C CA . ASN B 1 3 ? -11.18 68.438 50.156 1 53.44 3 ASN B CA 1
ATOM 634 C C . ASN B 1 3 ? -10.25 67.75 49.188 1 53.44 3 ASN B C 1
ATOM 636 O O . ASN B 1 3 ? -9.836 68.312 48.156 1 53.44 3 ASN B O 1
ATOM 640 N N . ARG B 1 4 ? -9.203 66.938 49.656 1 59.34 4 ARG B N 1
ATOM 641 C CA . ARG B 1 4 ? -8.398 66 48.844 1 59.34 4 ARG B CA 1
ATOM 642 C C . ARG B 1 4 ? -9.289 65.125 47.969 1 59.34 4 ARG B C 1
ATOM 644 O O . ARG B 1 4 ? -10.07 64.312 48.5 1 59.34 4 ARG B O 1
ATOM 651 N N . GLY B 1 5 ? -9.852 65.625 46.875 1 52.44 5 GLY B N 1
ATOM 652 C CA . GLY B 1 5 ? -10.539 64.812 45.906 1 52.44 5 GLY B CA 1
ATOM 653 C C . GLY B 1 5 ? -9.758 63.594 45.5 1 52.44 5 GLY B C 1
ATOM 654 O O . GLY B 1 5 ? -8.57 63.688 45.156 1 52.44 5 GLY B O 1
ATOM 655 N N . THR B 1 6 ? -9.922 62.469 46.125 1 60 6 THR B N 1
ATOM 656 C CA . THR B 1 6 ? -9.383 61.156 45.781 1 60 6 THR B CA 1
ATOM 657 C C . THR B 1 6 ? -9.672 60.844 44.312 1 60 6 THR B C 1
ATOM 659 O O . THR B 1 6 ? -10.836 60.719 43.906 1 60 6 THR B O 1
ATOM 662 N N . ALA B 1 7 ? -8.82 61.25 43.344 1 61.34 7 ALA B N 1
ATOM 663 C CA . ALA B 1 7 ? -8.891 60.844 41.938 1 61.34 7 ALA B CA 1
ATOM 664 C C . ALA B 1 7 ? -8.836 59.312 41.812 1 61.34 7 ALA B C 1
ATOM 666 O O . ALA B 1 7 ? -7.914 58.688 42.312 1 61.34 7 ALA B O 1
ATOM 667 N N . ALA B 1 8 ? -9.984 58.656 41.938 1 61.38 8 ALA B N 1
ATOM 668 C CA . ALA B 1 8 ? -10.086 57.219 41.625 1 61.38 8 ALA B CA 1
ATOM 669 C C . ALA B 1 8 ? -9.508 56.906 40.25 1 61.38 8 ALA B C 1
ATOM 671 O O . ALA B 1 8 ? -9.953 57.469 39.25 1 61.38 8 ALA B O 1
ATOM 672 N N . LEU B 1 9 ? -8.203 56.656 40.156 1 59.06 9 LEU B N 1
ATOM 673 C CA . LEU B 1 9 ? -7.598 56.188 38.906 1 59.06 9 LEU B CA 1
ATOM 674 C C . LEU B 1 9 ? -8.297 54.906 38.406 1 59.06 9 LEU B C 1
ATOM 676 O O . LEU B 1 9 ? -8.32 53.906 39.094 1 59.06 9 LEU B O 1
ATOM 680 N N . VAL B 1 10 ? -9.398 55 37.594 1 58.41 10 VAL B N 1
ATOM 681 C CA . VAL B 1 10 ? -10.031 53.875 36.938 1 58.41 10 VAL B CA 1
ATOM 682 C C . VAL B 1 10 ? -9.023 53.156 36.031 1 58.41 10 VAL B C 1
ATOM 684 O O . VAL B 1 10 ? -8.438 53.75 35.156 1 58.41 10 VAL B O 1
ATOM 687 N N . 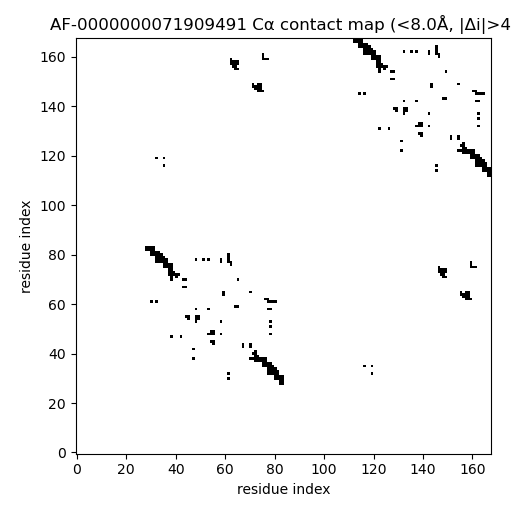ILE B 1 11 ? -8.312 52.219 36.562 1 60.22 11 ILE B N 1
ATOM 688 C CA . ILE B 1 11 ? -7.469 51.312 35.75 1 60.22 11 ILE B CA 1
ATOM 689 C C . ILE B 1 11 ? -8.328 50.594 34.719 1 60.22 11 ILE B C 1
ATOM 691 O O . ILE B 1 11 ? -9.211 49.812 35.062 1 60.22 11 ILE B O 1
ATOM 695 N N . ALA B 1 12 ? -8.57 51.125 33.531 1 63.03 12 ALA B N 1
ATOM 696 C CA . ALA B 1 12 ? -9.195 50.438 32.406 1 63.03 12 ALA B CA 1
ATOM 697 C C . ALA B 1 12 ? -8.461 49.125 32.094 1 63.03 12 ALA B C 1
ATOM 699 O O . ALA B 1 12 ? -7.289 49.156 31.703 1 63.03 12 ALA B O 1
ATOM 700 N N . CYS B 1 13 ? -8.781 48.062 32.781 1 60.22 13 CYS B N 1
ATOM 701 C CA . CYS B 1 13 ? -8.281 46.75 32.375 1 60.22 13 CYS B CA 1
ATOM 702 C C . CYS B 1 13 ? -8.523 46.5 30.891 1 60.22 13 CYS B C 1
ATOM 704 O O . CYS B 1 13 ? -9.672 46.469 30.453 1 60.22 13 CYS B O 1
ATOM 706 N N . LEU B 1 14 ? -7.68 47 29.969 1 57.88 14 LEU B N 1
ATOM 707 C CA . LEU B 1 14 ? -7.742 46.625 28.562 1 57.88 14 LEU B CA 1
ATOM 708 C C . LEU B 1 14 ? -7.742 45.094 28.391 1 57.88 14 LEU B C 1
ATOM 710 O O . LEU B 1 14 ? -6.754 44.438 28.719 1 57.88 14 LEU B O 1
ATOM 714 N N . LEU B 1 15 ? -8.867 44.344 28.547 1 57.78 15 LEU B N 1
ATOM 715 C CA . LEU B 1 15 ? -9.031 42.969 28.188 1 57.78 15 LEU B CA 1
ATOM 716 C C . LEU B 1 15 ? -8.531 42.719 26.766 1 57.78 15 LEU B C 1
ATOM 718 O O . LEU B 1 15 ? -9.133 43.188 25.797 1 57.78 15 LEU B O 1
ATOM 722 N N . VAL B 1 16 ? -7.223 42.594 26.484 1 58.66 16 VAL B N 1
ATOM 723 C CA . VAL B 1 16 ? -6.695 42.125 25.203 1 58.66 16 VAL B CA 1
ATOM 724 C C . VAL B 1 16 ? -7.289 40.781 24.859 1 58.66 16 VAL B C 1
ATOM 726 O O . VAL B 1 16 ? -7.121 39.812 25.609 1 58.66 16 VAL B O 1
ATOM 729 N N . ALA B 1 17 ? -8.438 40.594 24.203 1 57.91 17 ALA B N 1
ATOM 730 C CA . ALA B 1 17 ? -8.906 39.375 23.594 1 57.91 17 ALA B CA 1
ATOM 731 C C . ALA B 1 17 ? -7.836 38.781 22.688 1 57.91 17 ALA B C 1
ATOM 733 O O . ALA B 1 17 ? -7.508 39.344 21.641 1 57.91 17 ALA B O 1
ATOM 734 N N . VAL B 1 18 ? -6.863 38.062 23.188 1 57.22 18 VAL B N 1
ATOM 735 C CA . VAL B 1 18 ? -6 37.25 22.359 1 57.22 18 VAL B CA 1
ATOM 736 C C . VAL B 1 18 ? -6.848 36.312 21.484 1 57.22 18 VAL B C 1
ATOM 738 O O . VAL B 1 18 ? -7.547 35.438 22 1 57.22 18 VAL B O 1
ATOM 741 N N . THR B 1 19 ? -7.512 36.75 20.438 1 54.97 19 THR B N 1
ATOM 742 C CA . THR B 1 19 ? -8.023 35.812 19.438 1 54.97 19 THR B CA 1
ATOM 743 C C . THR B 1 19 ? -6.953 34.781 19.047 1 54.97 19 THR B C 1
ATOM 745 O O . THR B 1 19 ? -5.895 35.156 18.547 1 54.97 19 THR B O 1
ATOM 748 N N . LEU B 1 20 ? -6.676 33.875 19.891 1 53.78 20 LEU B N 1
ATOM 749 C CA . LEU B 1 20 ? -5.938 32.75 19.359 1 53.78 20 LEU B CA 1
ATOM 750 C C . LEU B 1 20 ? -6.465 32.344 17.984 1 53.78 20 LEU B C 1
ATOM 752 O O . LEU B 1 20 ? -7.586 31.844 17.875 1 53.78 20 LEU B O 1
ATOM 756 N N . ALA B 1 21 ? -6.266 33.125 16.969 1 53.06 21 ALA B N 1
ATOM 757 C CA . ALA B 1 21 ? -6.484 32.562 15.648 1 53.06 21 ALA B CA 1
ATOM 758 C C . ALA B 1 21 ? -5.98 31.125 15.57 1 53.06 21 ALA B C 1
ATOM 760 O O . ALA B 1 21 ? -4.797 30.859 15.797 1 53.06 21 ALA B O 1
ATOM 761 N N . ASP B 1 22 ? -6.758 30.203 15.969 1 55.19 22 ASP B N 1
ATOM 762 C CA . ASP B 1 22 ? -6.414 28.844 15.555 1 55.19 22 ASP B CA 1
ATOM 763 C C . ASP B 1 22 ? -5.922 28.828 14.109 1 55.19 22 ASP B C 1
ATOM 765 O O . ASP B 1 22 ? -6.695 29.062 13.18 1 55.19 22 ASP B O 1
ATOM 769 N N . ALA B 1 23 ? -4.777 29.328 13.828 1 56.34 23 ALA B N 1
ATOM 770 C CA . ALA B 1 23 ? -4.195 29.094 12.516 1 56.34 23 ALA B CA 1
ATOM 771 C C . ALA B 1 23 ? -4.543 27.703 11.992 1 56.34 23 ALA B C 1
ATOM 773 O O . ALA B 1 23 ? -4.055 26.703 12.523 1 56.34 23 ALA B O 1
ATOM 774 N N . ALA B 1 24 ? -5.727 27.562 11.516 1 56.66 24 ALA B N 1
ATOM 775 C CA . ALA B 1 24 ? -6.078 26.312 10.836 1 56.66 24 ALA B CA 1
ATOM 776 C C . ALA B 1 24 ? -4.926 25.828 9.969 1 56.66 24 ALA B C 1
ATOM 778 O O . ALA B 1 24 ? -4.488 26.516 9.047 1 56.66 24 ALA B O 1
ATOM 779 N N . VAL B 1 25 ? -3.895 25.203 10.656 1 59.22 25 VAL B N 1
ATOM 780 C CA . VAL B 1 25 ? -2.936 24.547 9.781 1 59.22 25 VAL B CA 1
ATOM 781 C C . VAL B 1 25 ? -3.635 24.094 8.5 1 59.22 25 VAL B C 1
ATOM 783 O O . VAL B 1 25 ? -4.699 23.469 8.547 1 59.22 25 VAL B O 1
ATOM 786 N N . PRO B 1 26 ? -3.357 24.891 7.473 1 58.56 26 PRO B N 1
ATOM 787 C CA . PRO B 1 26 ? -3.982 24.422 6.23 1 58.56 26 PRO B CA 1
ATOM 788 C C . PRO B 1 26 ? -4.012 22.906 6.117 1 58.56 26 PRO B C 1
ATOM 790 O O . PRO B 1 26 ? -3.08 22.234 6.562 1 58.56 26 PRO B O 1
ATOM 793 N N . PRO B 1 27 ? -5.203 22.359 6.086 1 59.78 27 PRO B N 1
ATOM 794 C CA . PRO B 1 27 ? -5.285 20.906 5.953 1 59.78 27 PRO B CA 1
ATOM 795 C C . PRO B 1 27 ? -4.199 20.328 5.043 1 59.78 27 PRO B C 1
ATOM 797 O O . PRO B 1 27 ? -3.957 20.859 3.957 1 59.78 27 PRO B O 1
ATOM 800 N N . VAL B 1 28 ? -3.152 19.891 5.75 1 68.25 28 VAL B N 1
ATOM 801 C CA . VAL B 1 28 ? -2.121 19.25 4.934 1 68.25 28 VAL B CA 1
ATOM 802 C C . VAL B 1 28 ? -2.771 18.438 3.818 1 68.25 28 VAL B C 1
ATOM 804 O O . VAL B 1 28 ? -3.797 17.781 4.031 1 68.25 28 VAL B O 1
ATOM 807 N N . SER B 1 29 ? -2.602 18.906 2.613 1 80.44 29 SER B N 1
ATOM 808 C CA . SER B 1 29 ? -3.094 18.188 1.44 1 80.44 29 SER B CA 1
ATOM 809 C C . SER B 1 29 ? -2.76 16.703 1.52 1 80.44 29 SER B C 1
ATOM 811 O O . SER B 1 29 ? -1.661 16.328 1.937 1 80.44 29 SER B O 1
ATOM 813 N N . PRO B 1 30 ? -3.717 15.914 1.351 1 86.75 30 PRO B N 1
ATOM 814 C CA . PRO B 1 30 ? -3.451 14.477 1.448 1 86.75 30 PRO B CA 1
ATOM 815 C C . PRO B 1 30 ? -2.412 14 0.436 1 86.75 30 PRO B C 1
ATOM 817 O O . PRO B 1 30 ? -2.303 14.562 -0.655 1 86.75 30 PRO B O 1
ATOM 820 N N . LEU B 1 31 ? -1.579 13.164 0.846 1 93.88 31 LEU B N 1
ATOM 821 C CA . LEU B 1 31 ? -0.598 12.523 -0.02 1 93.88 31 LEU B CA 1
ATOM 822 C C . LEU B 1 31 ? -1.284 11.609 -1.031 1 93.88 31 LEU B C 1
ATOM 824 O O . LEU B 1 31 ? -2.168 10.828 -0.671 1 93.88 31 LEU B O 1
ATOM 828 N N . VAL B 1 32 ? -0.983 11.82 -2.352 1 95.19 32 VAL B N 1
ATOM 829 C CA . VAL B 1 32 ? -1.498 10.977 -3.426 1 95.19 32 VAL B CA 1
ATOM 830 C C . VAL B 1 32 ? -0.373 10.109 -3.986 1 95.19 32 VAL B C 1
ATOM 832 O O . VAL B 1 32 ? 0.714 10.609 -4.285 1 95.19 32 VAL B O 1
ATOM 835 N N . CYS B 1 33 ? -0.622 8.859 -4.09 1 97.94 33 CYS B N 1
ATOM 836 C CA . CYS B 1 33 ? 0.371 7.934 -4.625 1 97.94 33 CYS B CA 1
ATOM 837 C C . CYS B 1 33 ? 0.211 7.773 -6.133 1 97.94 33 CYS B C 1
ATOM 839 O O . CYS B 1 33 ? -0.818 7.285 -6.602 1 97.94 33 CYS B O 1
ATOM 841 N N . ASN B 1 34 ? 1.254 8.062 -6.914 1 97 34 ASN B N 1
ATOM 842 C CA . ASN B 1 34 ? 1.229 8.023 -8.375 1 97 34 ASN B CA 1
ATOM 843 C C . ASN B 1 34 ? 1.768 6.695 -8.906 1 97 34 ASN B C 1
ATOM 845 O O . ASN B 1 34 ? 1.514 6.336 -10.055 1 97 34 ASN B O 1
ATOM 849 N N . LYS B 1 35 ? 2.607 6.074 -8.18 1 97.62 35 LYS B N 1
ATOM 850 C CA . LYS B 1 35 ? 3.182 4.789 -8.555 1 97.62 35 LYS B CA 1
ATOM 851 C C . LYS B 1 35 ? 3.193 3.824 -7.371 1 97.62 35 LYS B C 1
ATOM 853 O O . LYS B 1 35 ? 3.861 4.074 -6.363 1 97.62 35 LYS B O 1
ATOM 858 N N . VAL B 1 36 ? 2.479 2.73 -7.508 1 98.06 36 VAL B N 1
ATOM 859 C CA . VAL B 1 36 ? 2.33 1.757 -6.43 1 98.06 36 VAL B CA 1
ATOM 860 C C . VAL B 1 36 ? 3.107 0.488 -6.77 1 98.06 36 VAL B C 1
ATOM 862 O O . VAL B 1 36 ? 3.293 0.161 -7.945 1 98.06 36 VAL B O 1
ATOM 865 N N . TYR B 1 37 ? 3.65 -0.14 -5.785 1 97.5 37 TYR B N 1
ATOM 866 C CA . TYR B 1 37 ? 4.461 -1.344 -5.926 1 97.5 37 TYR B CA 1
ATOM 867 C C . TYR B 1 37 ? 4.141 -2.352 -4.832 1 97.5 37 TYR B C 1
ATOM 869 O O . TYR B 1 37 ? 3.967 -1.979 -3.668 1 97.5 37 TYR B O 1
ATOM 877 N N . GLY B 1 38 ? 3.916 -3.607 -5.262 1 97.25 38 GLY B N 1
ATOM 878 C CA . GLY B 1 38 ? 3.787 -4.68 -4.289 1 97.25 38 GLY B CA 1
ATOM 879 C C . GLY B 1 38 ? 5.113 -5.32 -3.93 1 97.25 38 GLY B C 1
ATOM 880 O O . GLY B 1 38 ? 5.797 -5.875 -4.793 1 97.25 38 GLY B O 1
ATOM 881 N N . VAL B 1 39 ? 5.473 -5.246 -2.652 1 97.38 39 VAL B N 1
ATOM 882 C CA . VAL B 1 39 ? 6.742 -5.781 -2.172 1 97.38 39 VAL B CA 1
ATOM 883 C C . VAL B 1 39 ? 6.832 -7.27 -2.498 1 97.38 39 VAL B C 1
ATOM 885 O O . VAL B 1 39 ? 5.855 -8.008 -2.334 1 97.38 39 VAL B O 1
ATOM 888 N N . GLN B 1 40 ? 8.016 -7.668 -3.01 1 94.5 40 GLN B N 1
ATOM 889 C CA . GLN B 1 40 ? 8.25 -9.062 -3.361 1 94.5 40 GLN B CA 1
ATOM 890 C C . GLN B 1 40 ? 9 -9.797 -2.248 1 94.5 40 GLN B C 1
ATOM 892 O O . GLN B 1 40 ? 9.406 -9.18 -1.26 1 94.5 40 GLN B O 1
ATOM 897 N N . GLU B 1 41 ? 9.062 -11.062 -2.432 1 93.25 41 GLU B N 1
ATOM 898 C CA . GLU B 1 41 ? 9.703 -11.922 -1.435 1 93.25 41 GLU B CA 1
ATOM 899 C C . GLU B 1 41 ? 11.125 -11.453 -1.138 1 93.25 41 GLU B C 1
ATOM 901 O O . GLU B 1 41 ? 11.883 -11.133 -2.055 1 93.25 41 GLU B O 1
ATOM 906 N N . ARG B 1 42 ? 11.43 -11.227 0.204 1 93.25 42 ARG B N 1
ATOM 907 C CA . ARG B 1 42 ? 12.773 -10.984 0.721 1 93.25 42 ARG B CA 1
ATOM 908 C C . ARG B 1 42 ? 13.227 -9.562 0.415 1 93.25 42 ARG B C 1
ATOM 910 O O . ARG B 1 42 ? 14.422 -9.266 0.481 1 93.25 42 ARG B O 1
ATOM 917 N N . GLU B 1 43 ? 12.391 -8.758 -0.083 1 96.31 43 GLU B N 1
ATOM 918 C CA . GLU B 1 43 ? 12.781 -7.371 -0.313 1 96.31 43 GLU B CA 1
ATOM 919 C C . GLU B 1 43 ? 12.703 -6.555 0.974 1 96.31 43 GLU B C 1
ATOM 921 O O . GLU B 1 43 ? 11.805 -6.758 1.79 1 96.31 43 GLU B O 1
ATOM 926 N N . THR B 1 44 ? 13.656 -5.664 1.103 1 97.81 44 THR B N 1
ATOM 927 C CA . THR B 1 44 ? 13.648 -4.691 2.189 1 97.81 44 THR B CA 1
ATOM 928 C C . THR B 1 44 ? 13.195 -3.324 1.688 1 97.81 44 THR B C 1
ATOM 930 O O . THR B 1 44 ? 13.195 -3.064 0.483 1 97.81 44 THR B O 1
ATOM 933 N N . CYS B 1 45 ? 12.852 -2.486 2.711 1 98.25 45 CYS B N 1
ATOM 934 C CA . CYS B 1 45 ? 12.508 -1.122 2.326 1 98.25 45 CYS B CA 1
ATOM 935 C C . CYS B 1 45 ? 13.656 -0.461 1.569 1 98.25 45 CYS B C 1
ATOM 937 O O . CYS B 1 45 ? 13.43 0.239 0.581 1 98.25 45 CYS B O 1
ATOM 939 N N . PHE B 1 46 ? 14.875 -0.658 2.014 1 98.19 46 PHE B N 1
ATOM 940 C CA . PHE B 1 46 ? 16.047 -0.07 1.371 1 98.19 46 PHE B CA 1
ATOM 941 C C . PHE B 1 46 ? 16.203 -0.593 -0.052 1 98.19 46 PHE B C 1
ATOM 943 O O . PHE B 1 46 ? 16.422 0.183 -0.983 1 98.19 46 PHE B O 1
ATOM 950 N N . ALA B 1 47 ? 16.078 -1.888 -0.244 1 98.19 47 ALA B N 1
ATOM 951 C CA . ALA B 1 47 ? 16.203 -2.49 -1.567 1 98.19 47 ALA B CA 1
ATOM 952 C C . ALA B 1 47 ? 15.148 -1.958 -2.525 1 98.19 47 ALA B C 1
ATOM 954 O O . ALA B 1 47 ? 15.445 -1.644 -3.68 1 98.19 47 ALA B O 1
ATOM 955 N N . VAL B 1 48 ? 13.891 -1.873 -2.041 1 98.5 48 VAL B N 1
ATOM 956 C CA . VAL B 1 48 ? 12.789 -1.377 -2.863 1 98.5 48 VAL B CA 1
ATOM 957 C C . VAL B 1 48 ? 13.047 0.077 -3.252 1 98.5 48 VAL B C 1
ATOM 959 O O . VAL B 1 48 ? 12.906 0.449 -4.418 1 98.5 48 VAL B O 1
ATOM 962 N N . ALA B 1 49 ? 13.422 0.887 -2.24 1 98.69 49 ALA B N 1
ATOM 963 C CA . ALA B 1 49 ? 13.734 2.289 -2.5 1 98.69 49 ALA B CA 1
ATOM 964 C C . ALA B 1 49 ? 14.836 2.42 -3.547 1 98.69 49 ALA B C 1
ATOM 966 O O . ALA B 1 49 ? 14.695 3.17 -4.516 1 98.69 49 ALA B O 1
ATOM 967 N N . GLN B 1 50 ? 15.898 1.705 -3.4 1 98.06 50 GLN B N 1
ATOM 968 C CA . GLN B 1 50 ? 17.047 1.754 -4.301 1 98.06 50 GL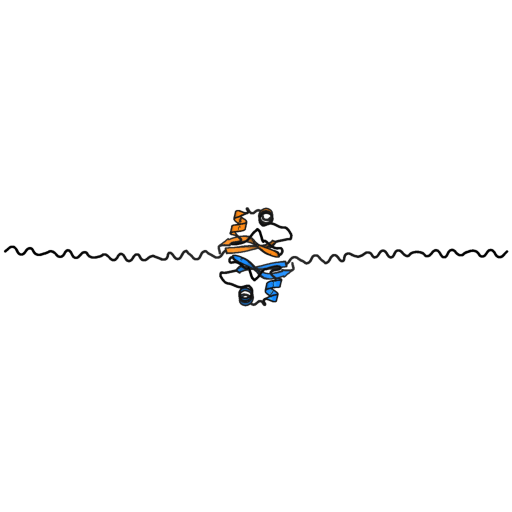N B CA 1
ATOM 969 C C . GLN B 1 50 ? 16.656 1.346 -5.719 1 98.06 50 GLN B C 1
ATOM 971 O O . GLN B 1 50 ? 17.031 2.006 -6.688 1 98.06 50 GLN B O 1
ATOM 976 N N . ALA B 1 51 ? 15.898 0.302 -5.789 1 97.94 51 ALA B N 1
ATOM 977 C CA . ALA B 1 51 ? 15.461 -0.19 -7.094 1 97.94 51 ALA B CA 1
ATOM 978 C C . ALA B 1 51 ? 14.625 0.86 -7.824 1 97.94 51 ALA B C 1
ATOM 980 O O . ALA B 1 51 ? 14.625 0.916 -9.055 1 97.94 51 ALA B O 1
ATOM 981 N N . ALA B 1 52 ? 13.922 1.671 -7.09 1 98.25 52 ALA B N 1
ATOM 982 C CA . ALA B 1 52 ? 13.055 2.691 -7.668 1 98.25 52 ALA B CA 1
ATOM 983 C C . ALA B 1 52 ? 13.812 4 -7.879 1 98.25 52 ALA B C 1
ATOM 985 O O . ALA B 1 52 ? 13.227 4.996 -8.32 1 98.25 52 ALA B O 1
ATOM 986 N N . GLY B 1 53 ? 15.109 3.988 -7.461 1 98.38 53 GLY B N 1
ATOM 987 C CA . GLY B 1 53 ? 15.922 5.188 -7.602 1 98.38 53 GLY B CA 1
ATOM 988 C C . GLY B 1 53 ? 15.641 6.227 -6.531 1 98.38 53 GLY B C 1
ATOM 989 O O . GLY B 1 53 ? 15.875 7.418 -6.738 1 98.38 53 GLY B O 1
ATOM 990 N N . LEU B 1 54 ? 15.078 5.828 -5.5 1 98.56 54 LEU B N 1
ATOM 991 C CA . LEU B 1 54 ? 14.75 6.703 -4.379 1 98.56 54 LEU B CA 1
ATOM 992 C C . LEU B 1 54 ? 15.758 6.539 -3.246 1 98.56 54 LEU B C 1
ATOM 994 O O . LEU B 1 54 ? 16.328 5.465 -3.072 1 98.56 54 LEU B O 1
ATOM 998 N N . THR B 1 55 ? 15.922 7.613 -2.449 1 98.38 55 THR B N 1
ATOM 999 C CA . THR B 1 55 ? 16.562 7.449 -1.146 1 98.38 55 THR B CA 1
ATOM 1000 C C . THR B 1 55 ? 15.586 6.832 -0.146 1 98.38 55 THR B C 1
ATOM 1002 O O . THR B 1 55 ? 14.367 6.887 -0.343 1 98.38 55 THR B O 1
ATOM 1005 N N . LEU B 1 56 ? 16.172 6.25 0.914 1 97.88 56 LEU B N 1
ATOM 1006 C CA . LEU B 1 56 ? 15.312 5.691 1.952 1 97.88 56 LEU B CA 1
ATOM 1007 C C . LEU B 1 56 ? 14.438 6.773 2.572 1 97.88 56 LEU B C 1
ATOM 1009 O O . LEU B 1 56 ? 13.266 6.535 2.865 1 97.88 56 LEU B O 1
ATOM 1013 N N . LYS B 1 57 ? 15.016 7.961 2.734 1 97.69 57 LYS B N 1
ATOM 1014 C CA . LYS B 1 57 ? 14.266 9.078 3.299 1 97.69 57 LYS B CA 1
ATOM 1015 C C . LYS B 1 57 ? 13.07 9.445 2.414 1 97.69 57 LYS B C 1
ATOM 1017 O O . LYS B 1 57 ? 11.961 9.648 2.91 1 97.69 57 LYS B O 1
ATOM 1022 N N . GLN B 1 58 ? 13.258 9.555 1.139 1 97.56 58 GLN B N 1
ATOM 1023 C CA . GLN B 1 58 ? 12.18 9.836 0.2 1 97.56 58 GLN B CA 1
ATOM 1024 C C . GLN B 1 58 ? 11.109 8.75 0.252 1 97.56 58 GLN B C 1
ATOM 1026 O O . GLN B 1 58 ? 9.914 9.047 0.306 1 97.56 58 GLN B O 1
ATOM 1031 N N . PHE B 1 59 ? 11.562 7.512 0.2 1 98.56 59 PHE B N 1
ATOM 1032 C CA . PHE B 1 59 ? 10.648 6.383 0.257 1 98.56 59 PHE B CA 1
ATOM 1033 C C . PHE B 1 59 ? 9.773 6.457 1.503 1 98.56 59 PHE B C 1
ATOM 1035 O O . PHE B 1 59 ? 8.555 6.273 1.426 1 98.56 59 PHE B O 1
ATOM 1042 N N . LEU B 1 60 ? 10.344 6.75 2.717 1 98.19 60 LEU B N 1
ATOM 1043 C CA . LEU B 1 60 ? 9.617 6.812 3.977 1 98.19 60 LEU B CA 1
ATOM 1044 C C . LEU B 1 60 ? 8.625 7.973 3.979 1 98.19 60 LEU B C 1
ATOM 1046 O O . LEU B 1 60 ? 7.551 7.879 4.574 1 98.19 60 LEU B O 1
ATOM 1050 N N . SER B 1 61 ? 8.938 9.047 3.25 1 96.88 61 SER B N 1
ATOM 1051 C CA . SER B 1 61 ? 8.016 10.18 3.162 1 96.88 61 SER B CA 1
ATOM 1052 C C . SER B 1 61 ? 6.785 9.82 2.334 1 96.88 61 SER B C 1
ATOM 1054 O O . SER B 1 61 ? 5.699 10.352 2.568 1 96.88 61 SER B O 1
ATOM 1056 N N . PHE B 1 62 ? 6.918 8.922 1.347 1 97.75 62 PHE B N 1
ATOM 1057 C CA . PHE B 1 62 ? 5.809 8.461 0.516 1 97.75 62 PHE B CA 1
ATOM 1058 C C . PHE B 1 62 ? 4.969 7.43 1.259 1 97.75 62 PHE B C 1
ATOM 1060 O O . PHE B 1 62 ? 3.838 7.141 0.858 1 97.75 62 PHE B O 1
ATOM 1067 N N . ASN B 1 63 ? 5.512 6.867 2.266 1 98.38 63 ASN B N 1
ATOM 1068 C CA . ASN B 1 63 ? 4.891 5.773 3.012 1 98.38 63 ASN B CA 1
ATOM 1069 C C . ASN B 1 63 ? 4.852 6.07 4.508 1 98.38 63 ASN B C 1
ATOM 1071 O O . ASN B 1 63 ? 5.527 5.402 5.293 1 98.38 63 ASN B O 1
ATOM 1075 N N . PRO B 1 64 ? 3.969 6.984 4.918 1 95.56 64 PRO B N 1
ATOM 1076 C CA . PRO B 1 64 ? 3.963 7.387 6.324 1 95.56 64 PRO B CA 1
ATOM 1077 C C . PRO B 1 64 ? 3.588 6.246 7.266 1 95.56 64 PRO B C 1
ATOM 1079 O O . PRO B 1 64 ? 2.701 5.445 6.953 1 95.56 64 PRO B O 1
ATOM 1082 N N . ASN B 1 65 ? 4.383 6.129 8.344 1 95.81 65 ASN B N 1
ATOM 1083 C CA . ASN B 1 65 ? 4.133 5.219 9.461 1 95.81 65 ASN B CA 1
ATOM 1084 C C . ASN B 1 65 ? 4.441 3.773 9.086 1 95.81 65 ASN B C 1
ATOM 1086 O O . ASN B 1 65 ? 4.117 2.852 9.836 1 95.81 65 ASN B O 1
ATOM 1090 N N . ILE B 1 66 ? 5.066 3.562 7.875 1 97.56 66 ILE B N 1
ATOM 1091 C CA . ILE B 1 66 ? 5.461 2.211 7.492 1 97.56 66 ILE B CA 1
ATOM 1092 C C . ILE B 1 66 ? 6.48 1.669 8.492 1 97.56 66 ILE B C 1
ATOM 1094 O O . ILE B 1 66 ? 7.348 2.408 8.969 1 97.56 66 ILE B O 1
ATOM 1098 N N . ASN B 1 67 ? 6.336 0.357 8.82 1 96.81 67 ASN B N 1
ATOM 1099 C CA . ASN B 1 67 ? 7.336 -0.351 9.609 1 96.81 67 ASN B CA 1
ATOM 1100 C C . ASN B 1 67 ? 8.227 -1.227 8.734 1 96.81 67 ASN B C 1
ATOM 1102 O O . ASN B 1 67 ? 7.852 -2.346 8.383 1 96.81 67 ASN B O 1
ATOM 1106 N N . CYS B 1 68 ? 9.406 -0.792 8.461 1 97.62 68 CYS B N 1
ATOM 1107 C CA . CYS B 1 68 ? 10.289 -1.449 7.508 1 97.62 68 CYS B CA 1
ATOM 1108 C C . CYS B 1 68 ? 10.836 -2.752 8.078 1 97.62 68 CYS B C 1
ATO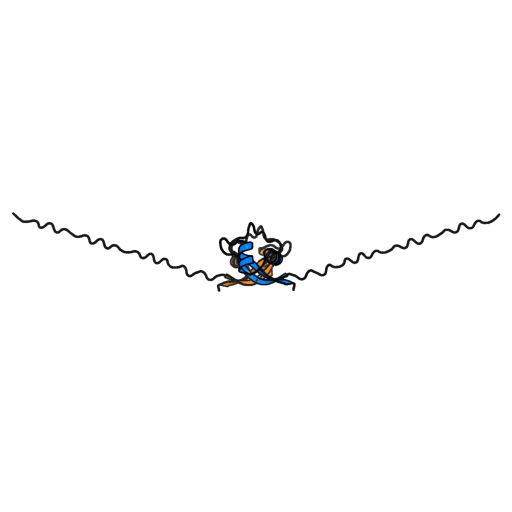M 1110 O O . CYS B 1 68 ? 11.352 -3.592 7.336 1 97.62 68 CYS B O 1
ATOM 1112 N N . GLN B 1 69 ? 10.727 -2.953 9.336 1 95.81 69 GLN B N 1
ATOM 1113 C CA . GLN B 1 69 ? 11.188 -4.191 9.945 1 95.81 69 GLN B CA 1
ATOM 1114 C C . GLN B 1 69 ? 10.156 -5.305 9.797 1 95.81 69 GLN B C 1
ATOM 1116 O O . GLN B 1 69 ? 10.453 -6.473 10.039 1 95.81 69 GLN B O 1
ATOM 1121 N N . LYS B 1 70 ? 8.977 -4.871 9.414 1 94.88 70 LYS B N 1
ATOM 1122 C CA . LYS B 1 70 ? 7.895 -5.852 9.344 1 94.88 70 LYS B CA 1
ATOM 1123 C C . LYS B 1 70 ? 7.191 -5.797 7.992 1 94.88 70 LYS B C 1
ATOM 1125 O O . LYS B 1 70 ? 5.98 -6.012 7.906 1 94.88 70 LYS B O 1
ATOM 1130 N N . VAL B 1 71 ? 7.949 -5.324 6.957 1 96.75 71 VAL B N 1
ATOM 1131 C CA . VAL B 1 71 ? 7.355 -5.328 5.625 1 96.75 71 VAL B CA 1
ATOM 1132 C C . VAL B 1 71 ? 7.086 -6.762 5.184 1 96.75 71 VAL B C 1
ATOM 1134 O O . VAL B 1 71 ? 7.867 -7.668 5.477 1 96.75 71 VAL B O 1
ATOM 1137 N N . PHE B 1 72 ? 5.969 -7.023 4.539 1 95.12 72 PHE B N 1
ATOM 1138 C CA . PHE B 1 72 ? 5.57 -8.375 4.168 1 95.12 72 PHE B CA 1
ATOM 1139 C C . PHE B 1 72 ? 5.363 -8.477 2.66 1 95.12 72 PHE B C 1
ATOM 1141 O O . PHE B 1 72 ? 5.18 -7.465 1.981 1 95.12 72 PHE B O 1
ATOM 1148 N N . ILE B 1 73 ? 5.434 -9.711 2.154 1 94.62 73 ILE B N 1
ATOM 1149 C CA . ILE B 1 73 ? 5.223 -10 0.738 1 94.62 73 ILE B CA 1
ATOM 1150 C C . ILE B 1 73 ? 3.82 -9.562 0.325 1 94.62 73 ILE B C 1
ATOM 1152 O O . ILE B 1 73 ? 2.84 -9.875 1.003 1 94.62 73 ILE B O 1
ATOM 1156 N N . GLY B 1 74 ? 3.746 -8.781 -0.74 1 96.25 74 GLY B N 1
ATOM 1157 C CA . GLY B 1 74 ? 2.455 -8.344 -1.245 1 96.25 74 GLY B CA 1
ATOM 1158 C C . GLY B 1 74 ? 2.016 -7.004 -0.682 1 96.25 74 GLY B C 1
ATOM 1159 O O . GLY B 1 74 ? 1.001 -6.449 -1.106 1 96.25 74 GLY B O 1
ATOM 1160 N N . GLN B 1 75 ? 2.773 -6.449 0.288 1 97.62 75 GLN B N 1
ATOM 1161 C CA . GLN B 1 75 ? 2.439 -5.137 0.831 1 97.62 75 GLN B CA 1
ATOM 1162 C C . GLN B 1 75 ? 2.568 -4.051 -0.235 1 97.62 75 GLN B C 1
ATOM 1164 O O . GLN B 1 75 ? 3.6 -3.947 -0.9 1 97.62 75 GLN B O 1
ATOM 1169 N N . TRP B 1 76 ? 1.497 -3.25 -0.374 1 98.25 76 TRP B N 1
ATOM 1170 C CA . TRP B 1 76 ? 1.551 -2.123 -1.297 1 98.25 76 TRP B CA 1
ATOM 1171 C C . TRP B 1 76 ? 2.346 -0.966 -0.699 1 98.25 76 TRP B C 1
ATOM 1173 O O . TRP B 1 76 ? 2.164 -0.621 0.471 1 98.25 76 TRP B O 1
ATOM 1183 N N . VAL B 1 77 ? 3.291 -0.445 -1.484 1 98.62 77 VAL B N 1
ATOM 1184 C CA . VAL B 1 77 ? 4.051 0.744 -1.112 1 98.62 77 VAL B CA 1
ATOM 1185 C C . VAL B 1 77 ? 4.027 1.753 -2.258 1 98.62 77 VAL B C 1
ATOM 1187 O O . VAL B 1 77 ? 3.699 1.403 -3.395 1 98.62 77 VAL B O 1
ATOM 1190 N N . CYS B 1 78 ? 4.262 2.988 -1.913 1 98.81 78 CYS B N 1
ATOM 1191 C CA . CYS B 1 78 ? 4.234 4.09 -2.869 1 98.81 78 CYS B CA 1
ATOM 1192 C C . CYS B 1 78 ? 5.648 4.496 -3.273 1 98.81 78 CYS B C 1
ATOM 1194 O O . CYS B 1 78 ? 6.508 4.703 -2.416 1 98.81 78 CYS B O 1
ATOM 1196 N N . LEU B 1 79 ? 5.945 4.539 -4.633 1 98.62 79 LEU B N 1
ATOM 1197 C CA . LEU B 1 79 ? 7.277 4.848 -5.137 1 98.62 79 LEU B CA 1
ATOM 1198 C C . LEU B 1 79 ? 7.328 6.262 -5.707 1 98.62 79 LEU B C 1
ATOM 1200 O O . LEU B 1 79 ? 8.406 6.781 -6 1 98.62 79 LEU B O 1
ATOM 1204 N N . ASP B 1 80 ? 6.176 6.828 -5.891 1 98 80 ASP B N 1
ATOM 1205 C CA . ASP B 1 80 ? 6.023 8.211 -6.324 1 98 80 ASP B CA 1
ATOM 1206 C C . ASP B 1 80 ? 4.758 8.836 -5.746 1 98 80 ASP B C 1
ATOM 1208 O O . ASP B 1 80 ? 3.648 8.383 -6.027 1 98 80 ASP B O 1
ATOM 1212 N N . ALA B 1 81 ? 5.012 9.867 -4.91 1 97.25 81 ALA B N 1
ATOM 1213 C CA . ALA B 1 81 ? 3.869 10.508 -4.262 1 97.25 81 ALA B CA 1
ATOM 1214 C C . ALA B 1 81 ? 3.971 12.031 -4.359 1 97.25 81 ALA B C 1
ATOM 1216 O O . ALA B 1 81 ? 5.07 12.578 -4.488 1 97.25 81 ALA B O 1
ATOM 1217 N N . ALA B 1 82 ? 2.797 12.602 -4.434 1 93.12 82 ALA B N 1
ATOM 1218 C CA . ALA B 1 82 ? 2.684 14.055 -4.402 1 93.12 82 ALA B CA 1
ATOM 1219 C C . ALA B 1 82 ? 1.523 14.492 -3.514 1 93.12 82 ALA B C 1
ATOM 1221 O O . ALA B 1 82 ? 0.583 13.734 -3.285 1 93.12 82 ALA B O 1
ATOM 1222 N N . HIS B 1 83 ? 1.708 15.625 -2.91 1 89.12 83 HIS B N 1
ATOM 1223 C CA . HIS B 1 83 ? 0.571 16.203 -2.195 1 89.12 83 HIS B CA 1
ATOM 1224 C C . HIS B 1 83 ? -0.485 16.719 -3.164 1 89.12 83 HIS B C 1
ATOM 1226 O O . HIS B 1 83 ? -0.15 17.312 -4.191 1 89.12 83 HIS B O 1
ATOM 1232 N N . ALA B 1 84 ? -1.706 16.328 -2.893 1 79.44 84 ALA B N 1
ATOM 1233 C CA . ALA B 1 84 ? -2.803 16.781 -3.752 1 79.44 84 ALA B CA 1
ATOM 1234 C C . ALA B 1 84 ? -2.988 18.281 -3.666 1 79.44 84 ALA B C 1
ATOM 1236 O O . ALA B 1 84 ? -2.682 18.906 -2.643 1 79.44 84 ALA B O 1
#

InterPro domains:
  IPR018392 LysM domain [PF01476] (37-78)
  IPR018392 LysM domain [PS51782] (35-79)
  IPR018392 LysM domain [SM00257] (36-80)
  IPR018392 LysM domain [cd00118] (35-75)
  IPR036779 LysM domain superfamily [G3DSA:3.10.350.10] (32-79)
  IPR036779 LysM domain superfamily [SSF54106] (33-79)
  IPR052210 Secreted LysM effector LysM1-like [PTHR34997] (23-82)

Foldseek 3Di:
DPPPPPPPPPPPPPPPPPPPPPPPPPPFFDKDFPDKDFDAPPDFLCNVQVVLVHHSVVQCVQPDPDDRVPRDGRDMGGNDIDGD/DPPPPPPPPPPPPPPPPPPPPPPPPPPFFDKDFPDKDFDAPPDFLCNVQVVLVHHSVVQCVQPDPDDRVDRDGRDIGGNDIDGD

Radius of gyration: 35.31 Å; Cα contacts (8 Å, |Δi|>4): 202; chains: 2; bounding box: 38×158×80 Å